Protein AF-Q9YDK7-F1 (afdb_monomer_lite)

Secondary structure (DSSP, 8-state):
-HHHHHHHHHHHHHHHHHHHHHHHHHTTTHHHHHSHHHHHHHHHHHHHHHHHHSS-TT--S-PPTT-SHHHHHHHHHHHHHHHHHHHHHHT-S--TTHHHHHHHHHHHHHHHHHHH--

Radius of gyration: 15.52 Å; chains: 1; bounding box: 38×30×43 Å

Foldseek 3Di:
DVLVVVLVVLLVQLVVLLVQLVVLLVVPPVCLLVLVNLVSLQSNLVSQVCLVVSPDPPPPPPDDVQDTLSSLSNVLSVVSPVLNVVCVVVVHRDDPCVVVSSVSSVVSSVVSCVSSVD

Organism: Aeropyrum pernix (strain ATCC 700893 / DSM 11879 / JCM 9820 / NBRC 100138 / K1) (NCBI:txid272557)

Structure (mmCIF, N/CA/C/O backbone):
data_AF-Q9YDK7-F1
#
_entry.id   AF-Q9YDK7-F1
#
loop_
_atom_site.group_PDB
_atom_site.id
_atom_site.type_symbol
_atom_site.label_atom_id
_atom_site.label_alt_id
_atom_site.label_comp_id
_atom_site.label_asym_id
_atom_site.label_entity_id
_atom_site.label_seq_id
_atom_site.pdbx_PDB_ins_code
_atom_site.Cartn_x
_atom_site.Cartn_y
_atom_site.Cartn_z
_atom_site.occupancy
_atom_site.B_iso_or_equiv
_atom_site.auth_seq_id
_atom_site.auth_comp_id
_atom_site.auth_asym_id
_atom_site.auth_atom_id
_atom_site.pdbx_PDB_model_num
ATOM 1 N N . MET A 1 1 ? 25.204 -3.746 -22.977 1.00 47.34 1 MET A N 1
ATOM 2 C CA . MET A 1 1 ? 24.583 -4.979 -22.433 1.00 47.34 1 MET A CA 1
ATOM 3 C C . MET A 1 1 ? 24.224 -4.906 -20.939 1.00 47.34 1 MET A C 1
ATOM 5 O O . MET A 1 1 ? 23.302 -5.599 -20.543 1.00 47.34 1 MET A O 1
ATOM 9 N N . ALA A 1 2 ? 24.839 -4.045 -20.110 1.00 54.66 2 ALA A N 1
ATOM 10 C CA . ALA A 1 2 ? 24.534 -3.957 -18.666 1.00 54.66 2 ALA A CA 1
ATOM 11 C C . ALA A 1 2 ? 23.145 -3.371 -18.293 1.00 54.66 2 ALA A C 1
ATOM 13 O O . ALA A 1 2 ? 22.672 -3.569 -17.178 1.00 54.66 2 ALA A O 1
ATOM 14 N N . GLY A 1 3 ? 22.472 -2.659 -19.207 1.00 60.12 3 GLY A N 1
ATOM 15 C CA . GLY A 1 3 ? 21.189 -1.991 -18.925 1.00 60.12 3 GLY A CA 1
ATOM 16 C C . GLY A 1 3 ? 19.956 -2.905 -18.927 1.00 60.12 3 GLY A C 1
ATOM 17 O O . GLY A 1 3 ? 19.014 -2.658 -18.181 1.00 60.12 3 GLY A O 1
ATOM 18 N N . LEU A 1 4 ? 19.968 -3.983 -19.720 1.00 61.41 4 LEU A N 1
ATOM 19 C CA . LEU A 1 4 ? 18.828 -4.903 -19.850 1.00 61.41 4 LEU A CA 1
ATOM 20 C C . LEU A 1 4 ? 18.657 -5.793 -18.610 1.00 61.41 4 LEU A C 1
ATOM 22 O O . LEU A 1 4 ? 17.543 -5.937 -18.113 1.00 61.41 4 LEU A O 1
ATOM 26 N N . GLY A 1 5 ? 19.758 -6.313 -18.055 1.00 69.94 5 GLY A N 1
ATOM 27 C CA . GLY A 1 5 ? 19.721 -7.131 -16.836 1.00 69.94 5 GLY A CA 1
ATOM 28 C C . GLY A 1 5 ? 19.236 -6.352 -15.610 1.00 69.94 5 GLY A C 1
ATOM 29 O O . GLY A 1 5 ? 18.410 -6.848 -14.851 1.00 69.94 5 GLY A O 1
ATOM 30 N N . ARG A 1 6 ? 19.674 -5.094 -15.454 1.00 72.75 6 ARG A N 1
ATOM 31 C CA . ARG A 1 6 ? 19.255 -4.233 -14.334 1.00 72.75 6 ARG A CA 1
ATOM 32 C C . ARG A 1 6 ? 17.766 -3.884 -14.392 1.00 72.75 6 ARG A C 1
ATOM 34 O O . ARG A 1 6 ? 17.113 -3.838 -13.355 1.00 72.75 6 ARG A O 1
ATOM 41 N N . ARG A 1 7 ? 17.230 -3.672 -15.597 1.00 76.12 7 ARG A N 1
ATOM 42 C CA . ARG A 1 7 ? 15.803 -3.403 -15.801 1.00 76.12 7 ARG A CA 1
ATOM 43 C C . ARG A 1 7 ? 14.958 -4.632 -15.472 1.00 76.12 7 ARG A C 1
ATOM 45 O O . ARG A 1 7 ? 13.992 -4.510 -14.738 1.00 76.12 7 ARG A O 1
ATOM 52 N N . TRP A 1 8 ? 15.357 -5.815 -15.934 1.00 80.12 8 TRP A N 1
ATOM 53 C CA . TRP A 1 8 ? 14.629 -7.052 -15.643 1.00 80.12 8 TRP A CA 1
ATOM 54 C C . TRP A 1 8 ? 14.541 -7.353 -14.139 1.00 80.12 8 TRP A C 1
ATOM 56 O O . TRP A 1 8 ? 13.466 -7.672 -13.640 1.00 80.12 8 TRP A O 1
ATOM 66 N N . VAL A 1 9 ? 15.645 -7.174 -13.402 1.00 84.62 9 VAL A N 1
ATOM 67 C CA . VAL A 1 9 ? 15.659 -7.332 -11.937 1.00 84.62 9 VAL A CA 1
ATOM 68 C C . VAL A 1 9 ? 14.700 -6.348 -11.265 1.00 84.62 9 VAL A C 1
ATOM 70 O O . VAL A 1 9 ? 13.931 -6.750 -10.401 1.00 84.62 9 VAL A O 1
ATOM 73 N N . LEU A 1 10 ? 14.688 -5.085 -11.697 1.00 86.25 10 LEU A N 1
ATOM 74 C CA . LEU A 1 10 ? 13.819 -4.060 -11.118 1.00 86.25 10 LEU A CA 1
ATOM 75 C C . LEU A 1 10 ? 12.325 -4.335 -11.358 1.00 86.25 10 LEU A C 1
ATOM 77 O O . LEU A 1 10 ? 11.516 -4.125 -10.464 1.00 86.25 10 LEU A O 1
ATOM 81 N N . TYR A 1 11 ? 11.956 -4.833 -12.539 1.00 88.56 11 TYR A N 1
ATOM 82 C CA . TYR A 1 11 ? 10.567 -5.199 -12.843 1.00 88.56 11 TYR A CA 1
ATOM 83 C C . TYR A 1 11 ? 10.132 -6.462 -12.088 1.00 88.56 11 TYR A C 1
ATOM 85 O O . TYR A 1 11 ? 8.991 -6.548 -11.638 1.00 88.56 11 TYR A O 1
ATOM 93 N N . LYS A 1 12 ? 11.045 -7.426 -11.902 1.00 91.56 12 LYS A N 1
ATOM 94 C CA . LYS A 1 12 ? 10.799 -8.590 -11.042 1.00 91.56 12 LYS A CA 1
ATOM 95 C C . LYS A 1 12 ? 10.538 -8.157 -9.598 1.00 91.56 12 LYS A C 1
ATOM 97 O O . LYS A 1 12 ? 9.604 -8.657 -8.980 1.00 91.56 12 LYS A O 1
ATOM 102 N N . GLU A 1 13 ? 11.327 -7.209 -9.102 1.00 93.12 13 GLU A N 1
ATOM 103 C CA . GLU A 1 13 ? 11.156 -6.636 -7.768 1.00 93.12 13 GLU A CA 1
ATOM 104 C C . GLU A 1 13 ? 9.819 -5.901 -7.632 1.00 93.12 13 GLU A C 1
ATOM 106 O O . GLU A 1 13 ? 9.089 -6.112 -6.670 1.00 93.12 13 GLU A O 1
ATOM 111 N N . ALA A 1 14 ? 9.447 -5.110 -8.641 1.00 93.19 14 ALA A N 1
ATOM 112 C CA . ALA A 1 14 ? 8.158 -4.427 -8.689 1.00 93.19 14 ALA A CA 1
ATOM 113 C C . ALA A 1 14 ? 6.991 -5.407 -8.586 1.00 93.19 14 ALA A C 1
ATOM 115 O O . ALA A 1 14 ? 6.053 -5.178 -7.829 1.00 93.19 14 ALA A O 1
ATOM 116 N N . L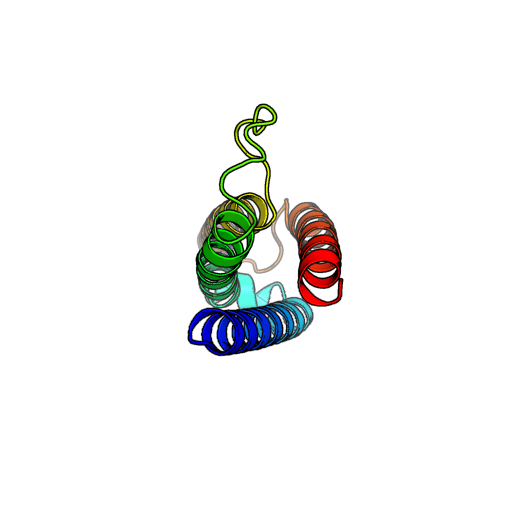YS A 1 15 ? 7.067 -6.518 -9.326 1.00 95.31 15 LYS A N 1
ATOM 117 C CA . LYS A 1 15 ? 6.039 -7.554 -9.296 1.00 95.31 15 LYS A CA 1
ATOM 118 C C . LYS A 1 15 ? 5.926 -8.201 -7.916 1.00 95.31 15 LYS A C 1
ATOM 120 O O . LYS A 1 15 ? 4.811 -8.308 -7.421 1.00 95.31 15 LYS A O 1
ATOM 125 N N . ARG A 1 16 ? 7.054 -8.555 -7.283 1.00 96.88 16 ARG A N 1
ATOM 126 C CA . ARG A 1 16 ? 7.062 -9.083 -5.908 1.00 96.88 16 ARG A CA 1
ATOM 127 C C . ARG A 1 16 ? 6.342 -8.128 -4.956 1.00 96.88 16 ARG A C 1
ATOM 129 O O . ARG A 1 16 ? 5.424 -8.541 -4.264 1.00 96.88 16 ARG A O 1
ATOM 136 N N . VAL A 1 17 ? 6.709 -6.847 -4.970 1.00 97.06 17 VAL A N 1
ATOM 137 C CA . VAL A 1 17 ? 6.102 -5.858 -4.067 1.00 97.06 17 VAL A CA 1
ATOM 138 C C . VAL A 1 17 ? 4.600 -5.691 -4.328 1.00 97.06 17 VAL A C 1
ATOM 140 O O . VAL A 1 17 ? 3.822 -5.549 -3.388 1.00 97.06 17 VAL A O 1
ATOM 143 N N . LEU A 1 18 ? 4.156 -5.739 -5.588 1.00 97.38 18 LEU A N 1
ATOM 144 C CA . LEU A 1 18 ? 2.725 -5.693 -5.911 1.00 97.38 18 LEU A CA 1
ATOM 145 C C . LEU A 1 18 ? 1.959 -6.938 -5.449 1.00 97.38 18 LEU A C 1
ATOM 147 O O . LEU A 1 18 ? 0.800 -6.812 -5.047 1.00 97.38 18 LEU A O 1
ATOM 151 N N . GLU A 1 19 ? 2.582 -8.114 -5.502 1.00 97.00 19 GLU A N 1
ATOM 152 C CA . GLU A 1 19 ? 2.025 -9.355 -4.955 1.00 97.00 19 GLU A CA 1
ATOM 153 C C . GLU A 1 19 ? 1.911 -9.266 -3.425 1.00 97.00 19 GLU A C 1
ATOM 155 O O . GLU A 1 19 ? 0.835 -9.532 -2.887 1.00 97.00 19 GLU A O 1
ATOM 160 N N . ASP A 1 20 ? 2.952 -8.777 -2.743 1.00 97.88 20 ASP A N 1
ATOM 161 C CA . ASP A 1 20 ? 2.963 -8.588 -1.286 1.00 97.88 20 ASP A CA 1
ATOM 162 C C . ASP A 1 20 ? 1.883 -7.589 -0.834 1.00 97.88 20 ASP A C 1
ATOM 164 O O . ASP A 1 20 ? 1.079 -7.887 0.052 1.00 97.88 20 ASP A O 1
ATOM 168 N N . ILE A 1 21 ? 1.782 -6.423 -1.488 1.00 98.06 21 ILE A N 1
ATOM 169 C CA . ILE A 1 21 ? 0.714 -5.441 -1.228 1.00 98.06 21 ILE A CA 1
ATOM 170 C C . ILE A 1 21 ? -0.669 -6.066 -1.478 1.00 98.06 21 ILE A C 1
ATOM 172 O O . ILE A 1 21 ? -1.613 -5.823 -0.718 1.00 98.06 21 ILE A O 1
ATOM 176 N N . GLY A 1 22 ? -0.799 -6.865 -2.540 1.00 96.81 22 GLY A N 1
ATOM 177 C CA . GLY A 1 22 ? -2.027 -7.573 -2.888 1.00 96.81 22 GLY A CA 1
ATOM 178 C C . GLY A 1 22 ? -2.476 -8.541 -1.794 1.00 96.81 22 GLY A C 1
ATOM 179 O O . GLY A 1 22 ? -3.645 -8.507 -1.403 1.00 96.81 22 GLY A O 1
ATOM 180 N N . GLU A 1 23 ? -1.551 -9.337 -1.261 1.00 97.75 23 GLU A N 1
ATOM 181 C CA . GLU A 1 23 ? -1.811 -10.273 -0.164 1.00 97.75 23 GLU A CA 1
ATOM 182 C C . GLU A 1 23 ? -2.173 -9.524 1.124 1.00 97.75 23 GLU A C 1
ATOM 184 O O . GLU A 1 23 ? -3.205 -9.793 1.741 1.00 97.75 23 GLU A O 1
ATOM 189 N N . LEU A 1 24 ? -1.400 -8.499 1.497 1.00 98.12 24 LEU A N 1
ATOM 190 C CA . LEU A 1 24 ? -1.675 -7.702 2.696 1.00 98.12 24 LEU A CA 1
ATOM 191 C C . LEU A 1 24 ? -3.042 -7.010 2.637 1.00 98.12 24 LEU A C 1
ATOM 193 O O . LEU A 1 24 ? -3.692 -6.821 3.672 1.00 98.12 24 LEU A O 1
ATOM 197 N N . ARG A 1 25 ? -3.501 -6.638 1.437 1.00 96.00 25 ARG A N 1
ATOM 198 C CA . ARG A 1 25 ? -4.823 -6.041 1.225 1.00 96.00 25 ARG A CA 1
ATOM 199 C C . ARG A 1 25 ? -5.948 -7.016 1.571 1.00 96.00 25 ARG A C 1
ATOM 201 O O . ARG A 1 25 ? -6.940 -6.579 2.150 1.00 96.00 25 ARG A O 1
ATOM 208 N N . LEU A 1 26 ? -5.799 -8.307 1.264 1.00 96.62 26 LEU A N 1
ATOM 209 C CA . LEU A 1 26 ? -6.805 -9.334 1.576 1.00 96.62 26 LEU A CA 1
ATOM 210 C C . LEU A 1 26 ? -7.008 -9.513 3.087 1.00 96.62 26 LEU A C 1
ATOM 212 O O . LEU A 1 26 ? -8.109 -9.843 3.522 1.00 96.62 26 LEU A O 1
ATOM 216 N N . HIS A 1 27 ? -5.973 -9.236 3.885 1.00 96.69 27 HIS A N 1
ATOM 217 C CA . HIS A 1 27 ? -5.996 -9.352 5.350 1.00 96.69 27 HIS A CA 1
ATOM 218 C C . HIS A 1 27 ? -6.221 -8.015 6.073 1.00 96.69 27 HIS A C 1
ATOM 220 O O . HIS A 1 27 ? -6.057 -7.914 7.293 1.00 96.69 27 HIS A O 1
ATOM 226 N N . SER A 1 28 ? -6.591 -6.959 5.351 1.00 94.19 28 SER A N 1
ATOM 227 C CA . SER A 1 28 ? -6.909 -5.662 5.951 1.00 94.19 28 SER A CA 1
ATOM 228 C C . SER A 1 28 ? -8.250 -5.702 6.713 1.00 94.19 28 SER A C 1
ATOM 230 O O . SER A 1 28 ? -9.144 -6.444 6.308 1.00 94.19 28 SER A O 1
ATOM 232 N N . PRO A 1 29 ? -8.439 -4.950 7.822 1.00 96.25 29 PRO A N 1
ATOM 233 C CA . PRO A 1 29 ? -7.584 -3.886 8.370 1.00 96.25 29 PRO A CA 1
ATOM 234 C C . PRO A 1 29 ? -6.426 -4.369 9.260 1.00 96.25 29 PRO A C 1
ATOM 236 O O . PRO A 1 29 ? -5.658 -3.546 9.758 1.00 96.25 29 PRO A O 1
ATOM 239 N N . LYS A 1 30 ? -6.271 -5.682 9.487 1.00 97.25 30 LYS A N 1
ATOM 240 C CA . LYS A 1 30 ? -5.274 -6.220 10.431 1.00 97.25 30 LYS A CA 1
ATOM 241 C C . LYS A 1 30 ? -3.839 -5.864 10.033 1.00 97.25 30 LYS A C 1
ATOM 243 O O . LYS A 1 30 ? -3.052 -5.507 10.899 1.00 97.25 30 LYS A O 1
ATOM 248 N N . THR A 1 31 ? -3.534 -5.899 8.742 1.00 97.81 31 THR A N 1
ATOM 249 C CA . THR A 1 31 ? -2.215 -5.549 8.180 1.00 97.81 31 THR A CA 1
ATOM 250 C C . THR A 1 31 ? -1.880 -4.061 8.275 1.00 97.81 31 THR A C 1
ATOM 252 O O . THR A 1 31 ? -0.713 -3.684 8.313 1.00 97.81 31 THR A O 1
ATOM 255 N N . ILE A 1 32 ? -2.895 -3.195 8.357 1.00 97.75 32 ILE A N 1
ATOM 256 C CA . ILE A 1 32 ? -2.705 -1.777 8.694 1.00 97.75 32 ILE A CA 1
ATOM 257 C C . ILE A 1 32 ? -2.389 -1.657 10.184 1.00 97.75 32 ILE A C 1
ATOM 259 O O . ILE A 1 32 ? -1.489 -0.920 10.567 1.00 97.75 32 ILE A O 1
ATOM 263 N N . TYR A 1 33 ? -3.095 -2.406 11.034 1.00 97.38 33 TYR A N 1
ATOM 264 C CA . TYR A 1 33 ? -2.878 -2.382 12.479 1.00 97.38 33 TYR A CA 1
ATOM 265 C C . TYR A 1 33 ? -1.468 -2.848 12.886 1.00 97.38 33 TYR A C 1
ATOM 267 O O . TYR A 1 33 ? -0.863 -2.247 13.774 1.00 97.38 33 TYR A O 1
ATOM 275 N N . THR A 1 34 ? -0.938 -3.892 12.241 1.00 97.69 34 THR A N 1
ATOM 276 C CA . THR A 1 34 ? 0.411 -4.425 12.511 1.00 97.69 34 THR A CA 1
ATOM 277 C C . THR A 1 34 ? 1.534 -3.557 11.948 1.00 97.69 34 THR A C 1
ATOM 279 O O . THR A 1 34 ? 2.630 -3.592 12.494 1.00 97.69 34 THR A O 1
ATOM 282 N N . GLY A 1 35 ? 1.257 -2.730 10.935 1.00 97.69 35 GLY A N 1
ATOM 283 C CA . GLY A 1 35 ? 2.257 -1.905 10.247 1.00 97.69 35 GLY A CA 1
ATOM 284 C C . GLY A 1 35 ? 2.770 -2.521 8.944 1.00 97.69 35 GLY A C 1
ATOM 285 O O . GLY A 1 35 ? 3.309 -1.799 8.115 1.00 97.69 35 GLY A O 1
ATOM 286 N N . ASP A 1 36 ? 2.501 -3.801 8.690 1.00 98.31 36 ASP A N 1
ATOM 287 C CA . ASP A 1 36 ? 2.987 -4.511 7.497 1.00 98.31 36 ASP A CA 1
ATOM 288 C C . ASP A 1 36 ? 2.577 -3.807 6.187 1.00 98.31 36 ASP A C 1
ATOM 290 O O . ASP A 1 36 ? 3.359 -3.692 5.247 1.00 98.31 36 ASP A O 1
ATOM 294 N N . MET A 1 37 ? 1.349 -3.272 6.129 1.00 98.38 37 MET A N 1
ATOM 295 C CA . MET A 1 37 ? 0.866 -2.509 4.969 1.00 98.38 37 MET A CA 1
ATOM 296 C C . MET A 1 37 ? 1.625 -1.183 4.779 1.00 98.38 37 MET A C 1
ATOM 298 O O . MET A 1 37 ? 1.836 -0.755 3.648 1.00 98.38 37 MET A O 1
ATOM 302 N N . GLU A 1 38 ? 2.012 -0.508 5.867 1.00 98.12 38 GLU A N 1
ATOM 303 C CA . GLU A 1 38 ? 2.802 0.736 5.824 1.00 98.12 38 GLU A CA 1
ATOM 304 C C . GLU A 1 38 ? 4.188 0.480 5.213 1.00 98.12 38 GLU A C 1
ATOM 306 O O . GLU A 1 38 ? 4.585 1.202 4.293 1.00 98.12 38 GLU A O 1
ATOM 311 N N . GLU A 1 39 ? 4.860 -0.578 5.671 1.00 98.38 39 GLU A N 1
ATOM 312 C CA . GLU A 1 39 ? 6.199 -0.975 5.222 1.00 98.38 39 GLU A CA 1
ATOM 313 C C . GLU A 1 39 ? 6.204 -1.412 3.751 1.00 98.38 39 GLU A C 1
ATOM 315 O O . GLU A 1 39 ? 7.011 -0.921 2.960 1.00 98.38 39 GLU A O 1
ATOM 320 N N . ALA A 1 40 ? 5.252 -2.259 3.345 1.00 98.31 40 ALA A N 1
ATOM 321 C CA . ALA A 1 40 ? 5.153 -2.723 1.959 1.00 98.31 40 ALA A CA 1
ATOM 322 C C . ALA A 1 40 ? 4.896 -1.572 0.968 1.00 98.31 40 ALA A C 1
ATOM 324 O O . ALA A 1 40 ? 5.427 -1.556 -0.144 1.00 98.31 40 ALA A O 1
ATOM 325 N N . LEU A 1 41 ? 4.100 -0.575 1.364 1.00 98.50 41 LEU A N 1
ATOM 326 C CA . LEU A 1 41 ? 3.847 0.611 0.543 1.00 98.50 41 LEU A CA 1
ATOM 327 C C . LEU A 1 41 ? 5.064 1.545 0.471 1.00 98.50 41 LEU A C 1
ATOM 329 O O . LEU A 1 41 ? 5.299 2.161 -0.570 1.00 98.50 41 LEU A O 1
ATOM 333 N N . GLU A 1 42 ? 5.850 1.654 1.542 1.00 98.19 42 GLU A N 1
ATOM 334 C CA . GLU A 1 42 ? 7.103 2.415 1.524 1.00 98.19 42 GLU A CA 1
ATOM 335 C C . GLU A 1 42 ? 8.141 1.748 0.610 1.00 98.19 42 GLU A C 1
ATOM 337 O O . GLU A 1 42 ? 8.739 2.414 -0.240 1.00 98.19 42 GLU A O 1
ATOM 342 N N . GLU A 1 43 ? 8.263 0.422 0.682 1.00 97.88 43 GLU A N 1
ATOM 343 C CA . GLU A 1 43 ? 9.083 -0.357 -0.244 1.00 97.88 43 GLU A CA 1
ATOM 344 C C . GLU A 1 43 ? 8.623 -0.177 -1.701 1.00 97.88 43 GLU A C 1
ATOM 346 O O . GLU A 1 43 ? 9.432 0.116 -2.589 1.00 97.88 43 GLU A O 1
ATOM 351 N N . GLY A 1 44 ? 7.312 -0.258 -1.949 1.00 96.56 44 GLY A N 1
ATOM 352 C CA . GLY A 1 44 ? 6.727 -0.004 -3.264 1.00 96.56 44 GLY A CA 1
ATOM 353 C C . GLY A 1 44 ? 7.052 1.389 -3.791 1.00 96.56 44 GLY A C 1
ATOM 354 O O . GLY A 1 44 ? 7.415 1.536 -4.959 1.00 96.56 44 GLY A O 1
ATOM 355 N N . SER A 1 45 ? 6.986 2.415 -2.941 1.00 96.31 45 SER A N 1
ATOM 356 C CA . SER A 1 45 ? 7.391 3.774 -3.311 1.00 96.31 45 SER A CA 1
ATOM 357 C C . SER A 1 45 ? 8.835 3.814 -3.818 1.00 96.31 45 SER A C 1
ATOM 359 O O . SER A 1 45 ? 9.106 4.379 -4.882 1.00 96.31 45 SER A O 1
ATOM 361 N N . GLU A 1 46 ? 9.768 3.181 -3.110 1.00 93.94 46 GLU A N 1
ATOM 362 C CA . GLU A 1 46 ? 11.181 3.185 -3.491 1.00 93.94 46 GLU A CA 1
ATOM 363 C C . G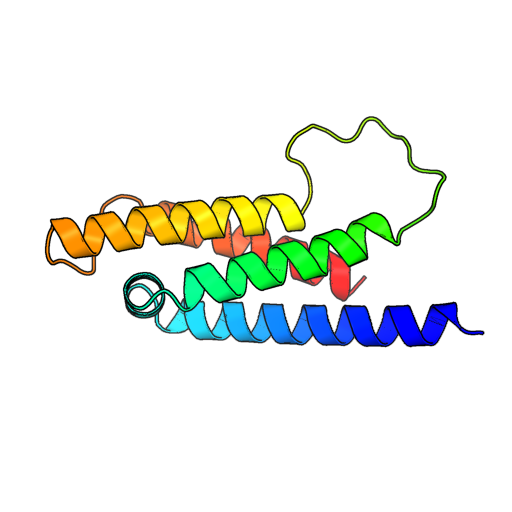LU A 1 46 ? 11.441 2.437 -4.805 1.00 93.94 46 GLU A C 1
ATOM 365 O O . GLU A 1 46 ? 12.152 2.949 -5.678 1.00 93.94 46 GLU A O 1
ATOM 370 N N . VAL A 1 47 ? 10.816 1.272 -4.995 1.00 93.06 47 VAL A N 1
ATOM 371 C CA . VAL A 1 47 ? 10.951 0.482 -6.228 1.00 93.06 47 VAL A CA 1
ATOM 372 C C . VAL A 1 47 ? 10.384 1.237 -7.431 1.00 93.06 47 VAL A C 1
ATOM 374 O O . VAL A 1 47 ? 11.067 1.388 -8.451 1.00 93.06 47 VAL A O 1
ATOM 377 N N . PHE A 1 48 ? 9.172 1.786 -7.320 1.00 91.75 48 PHE A N 1
ATOM 378 C CA . PHE A 1 48 ? 8.546 2.515 -8.425 1.00 91.75 48 PHE A CA 1
ATOM 379 C C . PHE A 1 48 ? 9.239 3.845 -8.718 1.00 91.75 48 PHE A C 1
ATOM 381 O O . PHE A 1 48 ? 9.317 4.240 -9.881 1.00 91.75 48 PHE A O 1
ATOM 388 N N . ARG A 1 49 ? 9.854 4.490 -7.717 1.00 90.31 49 ARG A N 1
ATOM 389 C CA . ARG A 1 49 ? 10.708 5.665 -7.941 1.00 90.31 49 ARG A CA 1
ATOM 390 C C . ARG A 1 49 ? 11.862 5.329 -8.885 1.00 90.31 49 ARG A C 1
ATOM 392 O O . ARG A 1 49 ? 12.157 6.103 -9.796 1.00 90.31 49 ARG A O 1
ATOM 399 N N . LEU A 1 50 ? 12.497 4.168 -8.707 1.00 87.56 50 LEU A N 1
ATOM 400 C CA . LEU A 1 50 ? 13.582 3.718 -9.581 1.00 87.56 50 LEU A CA 1
ATOM 401 C C . LEU A 1 50 ? 13.084 3.417 -11.001 1.00 87.56 50 LEU A C 1
ATOM 403 O O . LEU A 1 50 ? 13.728 3.840 -11.961 1.00 87.56 50 LEU A O 1
ATOM 407 N N . ILE A 1 51 ? 11.926 2.766 -11.146 1.00 85.69 51 ILE A N 1
ATOM 408 C CA . ILE A 1 51 ? 11.325 2.444 -12.456 1.00 85.69 51 ILE A CA 1
ATOM 409 C C . ILE A 1 51 ? 11.000 3.721 -13.226 1.00 85.69 51 ILE A C 1
ATOM 411 O O . ILE A 1 51 ? 11.387 3.875 -14.385 1.00 85.69 51 ILE A O 1
ATOM 415 N N . GLU A 1 52 ? 10.355 4.671 -12.558 1.00 83.38 52 GLU A N 1
ATOM 416 C CA . GLU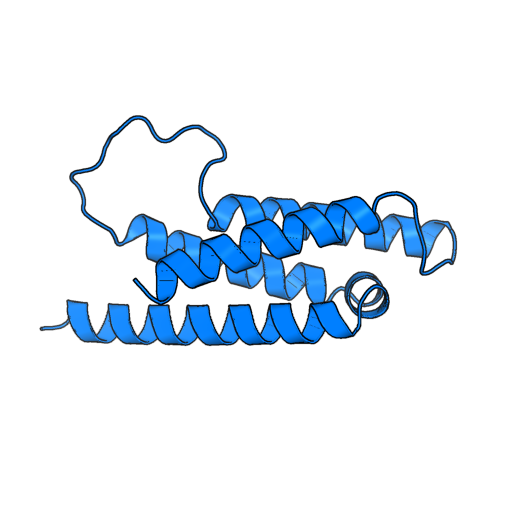 A 1 52 ? 9.957 5.941 -13.151 1.00 83.38 52 GLU A CA 1
ATOM 417 C C . GLU A 1 52 ? 11.145 6.872 -13.414 1.00 83.38 52 GLU A C 1
ATOM 419 O O . GLU A 1 52 ? 11.066 7.725 -14.297 1.00 83.38 52 GLU A O 1
ATOM 424 N N . SER A 1 53 ? 12.243 6.748 -12.662 1.00 77.31 53 SER A N 1
ATOM 425 C CA . SER A 1 53 ? 13.480 7.512 -12.900 1.00 77.31 53 SER A CA 1
ATOM 426 C C . SER A 1 53 ? 14.364 6.914 -14.007 1.00 77.31 53 SER A C 1
ATOM 428 O O . SER A 1 53 ? 15.151 7.634 -14.618 1.00 77.31 53 SER A O 1
ATOM 430 N N . GLY A 1 54 ? 14.222 5.614 -14.298 1.00 65.19 54 GLY A N 1
ATOM 431 C CA . GLY A 1 54 ? 15.001 4.890 -15.310 1.00 65.19 54 GLY A CA 1
ATOM 432 C C . GLY A 1 54 ? 14.487 5.017 -16.752 1.00 65.19 54 GLY A C 1
ATOM 433 O O . GLY A 1 54 ? 15.135 4.523 -17.676 1.00 65.19 54 GLY A O 1
ATOM 434 N N . GLY A 1 55 ? 13.338 5.666 -16.968 1.00 55.44 55 GLY A N 1
ATOM 435 C CA . GLY A 1 55 ? 12.748 5.901 -18.287 1.00 55.44 55 GLY A CA 1
ATOM 436 C C . GLY A 1 55 ? 13.179 7.233 -18.908 1.00 55.44 55 GLY A C 1
ATOM 437 O O . GLY A 1 55 ? 12.551 8.249 -18.655 1.00 55.44 55 GLY A O 1
ATOM 438 N N . ASN A 1 56 ? 14.205 7.194 -19.766 1.00 44.84 56 ASN A N 1
ATOM 439 C CA . ASN A 1 56 ? 14.669 8.243 -20.695 1.00 44.84 56 ASN A CA 1
ATOM 440 C C . ASN A 1 56 ? 15.025 9.645 -20.115 1.00 44.84 56 ASN A C 1
ATOM 442 O O . ASN A 1 56 ? 14.135 10.400 -19.725 1.00 44.84 56 ASN A O 1
ATOM 446 N N . PRO A 1 57 ? 16.289 10.111 -20.249 1.00 40.81 57 PRO A N 1
ATOM 447 C CA . PRO A 1 57 ? 16.721 11.488 -19.934 1.00 40.81 57 PRO A CA 1
ATOM 448 C C . PRO A 1 57 ? 16.116 12.615 -20.807 1.00 40.81 57 PRO A C 1
ATOM 450 O O . PRO A 1 57 ? 16.666 13.709 -20.852 1.00 40.81 57 PRO A O 1
ATOM 453 N N . GLY A 1 58 ? 15.026 12.370 -21.540 1.00 41.97 58 GLY A N 1
ATOM 454 C CA . GLY A 1 58 ? 14.473 13.289 -22.547 1.00 41.97 58 GLY A CA 1
ATOM 455 C C . GLY A 1 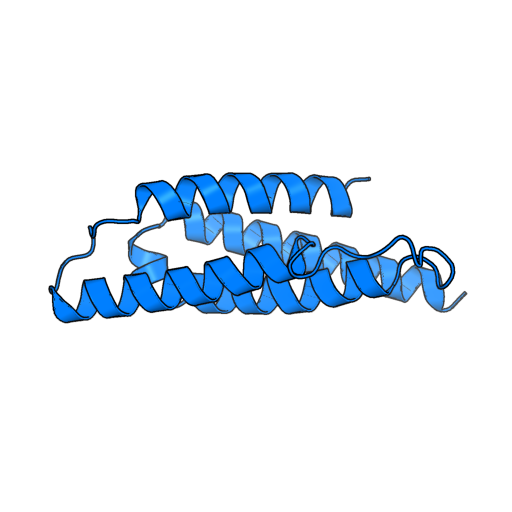58 ? 13.012 13.696 -22.343 1.00 41.97 58 GLY A C 1
ATOM 456 O O . GLY A 1 58 ? 12.496 14.491 -23.121 1.00 41.97 58 GLY A O 1
ATOM 457 N N . TRP A 1 59 ? 12.328 13.184 -21.317 1.00 42.09 59 TRP A N 1
ATOM 458 C CA . TRP A 1 59 ? 10.914 13.488 -21.054 1.00 42.09 59 TRP A CA 1
ATOM 459 C C . TRP A 1 59 ? 10.748 14.469 -19.888 1.00 42.09 59 TRP A C 1
ATOM 461 O O . TRP A 1 59 ? 9.972 14.256 -18.960 1.00 42.09 59 TRP A O 1
ATOM 471 N N . TYR A 1 60 ? 11.449 15.604 -19.967 1.00 43.41 60 TYR A N 1
ATOM 472 C CA . TYR A 1 60 ? 11.163 16.801 -19.165 1.00 43.41 60 TYR A CA 1
ATOM 473 C C . TYR A 1 60 ? 9.840 17.468 -19.604 1.00 43.41 60 TYR A C 1
ATOM 475 O O . TYR A 1 60 ? 9.751 18.684 -19.744 1.00 43.41 60 TYR A O 1
ATOM 483 N N . ALA A 1 61 ? 8.788 16.680 -19.836 1.00 50.06 61 ALA A N 1
ATOM 484 C CA . ALA A 1 61 ? 7.434 17.194 -19.779 1.00 50.06 61 ALA A CA 1
ATOM 485 C C . ALA A 1 61 ? 7.175 17.478 -18.301 1.00 50.06 61 ALA A C 1
ATOM 487 O O . ALA A 1 61 ? 7.246 16.553 -17.499 1.00 50.06 61 ALA A O 1
ATOM 488 N N . VAL A 1 62 ? 6.977 18.754 -17.954 1.00 49.84 62 VAL A N 1
ATOM 489 C CA . VAL A 1 62 ? 6.567 19.272 -16.637 1.00 49.84 62 VAL A CA 1
ATOM 490 C C . VAL A 1 62 ? 5.953 18.165 -15.768 1.00 49.84 62 VAL A C 1
ATOM 492 O O . VAL A 1 62 ? 4.759 17.874 -15.879 1.00 49.84 62 VAL A O 1
ATOM 495 N N . ARG A 1 63 ? 6.767 17.492 -14.936 1.00 54.53 63 ARG A N 1
ATOM 496 C CA . ARG A 1 63 ? 6.233 16.488 -14.010 1.00 54.53 63 ARG A CA 1
ATOM 497 C C . ARG A 1 63 ? 5.339 17.256 -13.060 1.00 54.53 63 ARG A C 1
ATOM 499 O O . ARG A 1 63 ? 5.803 18.184 -12.395 1.00 54.53 63 ARG A O 1
ATOM 506 N N . ARG A 1 64 ? 4.052 16.904 -13.012 1.00 56.56 64 ARG A N 1
ATOM 507 C CA . ARG A 1 64 ? 3.176 17.486 -11.999 1.00 56.56 64 ARG A CA 1
ATOM 508 C C . ARG A 1 64 ? 3.794 17.156 -10.640 1.00 56.56 64 ARG A C 1
ATOM 510 O O . ARG A 1 64 ? 4.134 15.986 -10.421 1.00 56.56 64 ARG A O 1
ATOM 517 N N . PRO A 1 65 ? 3.971 18.140 -9.746 1.00 56.91 65 PRO A N 1
ATOM 518 C CA . PRO A 1 65 ? 4.354 17.825 -8.382 1.00 56.91 65 PRO A CA 1
ATOM 519 C C . PRO A 1 65 ? 3.334 16.817 -7.836 1.00 56.91 65 PRO A C 1
ATOM 521 O O . PRO A 1 65 ? 2.138 16.936 -8.106 1.00 56.91 65 PRO A O 1
ATOM 524 N N . TYR A 1 66 ? 3.825 15.793 -7.137 1.00 64.19 66 TYR A N 1
ATOM 525 C CA . TYR A 1 66 ? 3.016 14.699 -6.586 1.00 64.19 66 TYR A CA 1
ATOM 526 C C . TYR A 1 66 ? 2.347 13.766 -7.613 1.00 64.19 66 TYR A C 1
ATOM 528 O O . TYR A 1 66 ? 1.257 13.254 -7.369 1.00 64.19 66 TYR A O 1
ATOM 536 N N . SER A 1 67 ? 2.983 13.537 -8.762 1.00 73.81 67 SER A N 1
ATOM 537 C CA . SER A 1 67 ? 2.551 12.518 -9.729 1.00 73.81 67 SER A CA 1
ATOM 538 C C . SER A 1 67 ? 3.527 11.343 -9.783 1.00 73.81 67 SER A C 1
ATOM 540 O O . SER A 1 67 ? 4.719 11.529 -9.546 1.00 73.81 67 SER A O 1
ATOM 542 N N . GLY A 1 68 ? 3.002 10.157 -10.096 1.00 87.62 68 GLY A N 1
ATOM 543 C CA . GLY A 1 68 ? 3.750 8.897 -10.125 1.00 87.62 68 GLY A CA 1
ATOM 544 C C . GLY A 1 68 ? 3.157 7.865 -9.168 1.00 87.62 68 GLY A C 1
ATOM 545 O O . GLY A 1 68 ? 2.611 8.217 -8.119 1.00 87.62 68 GLY A O 1
ATOM 546 N N . VAL A 1 69 ? 3.258 6.589 -9.533 1.00 91.81 69 VAL A N 1
ATOM 547 C CA . VAL A 1 69 ? 2.877 5.457 -8.676 1.00 91.81 69 VAL A CA 1
ATOM 548 C C . VAL A 1 69 ? 3.738 5.443 -7.418 1.00 91.81 69 VAL A C 1
ATOM 550 O O . VAL A 1 69 ? 3.234 5.146 -6.337 1.00 91.81 69 VAL A O 1
ATOM 553 N N . ASN A 1 70 ? 5.000 5.868 -7.527 1.00 93.31 70 ASN A N 1
ATOM 554 C CA . ASN A 1 70 ? 5.887 5.999 -6.377 1.00 93.31 70 ASN A CA 1
ATOM 555 C C . ASN A 1 70 ? 5.304 6.941 -5.301 1.00 93.31 70 ASN A C 1
ATOM 557 O O . ASN A 1 70 ? 5.236 6.586 -4.128 1.00 93.31 70 ASN A O 1
ATOM 561 N N . ILE A 1 71 ? 4.815 8.122 -5.703 1.00 93.50 71 ILE A N 1
ATOM 562 C CA . ILE A 1 71 ? 4.217 9.097 -4.787 1.00 93.50 71 ILE A CA 1
ATOM 563 C C . ILE A 1 71 ? 2.900 8.570 -4.224 1.00 93.50 71 ILE A C 1
ATOM 565 O O . ILE A 1 71 ? 2.598 8.801 -3.055 1.00 93.50 71 ILE A O 1
ATOM 569 N N . GLU A 1 72 ? 2.101 7.870 -5.026 1.00 94.44 72 GLU A N 1
ATOM 570 C CA . GLU A 1 72 ? 0.847 7.295 -4.544 1.00 94.44 72 GLU A CA 1
ATOM 571 C C . GLU A 1 72 ? 1.076 6.247 -3.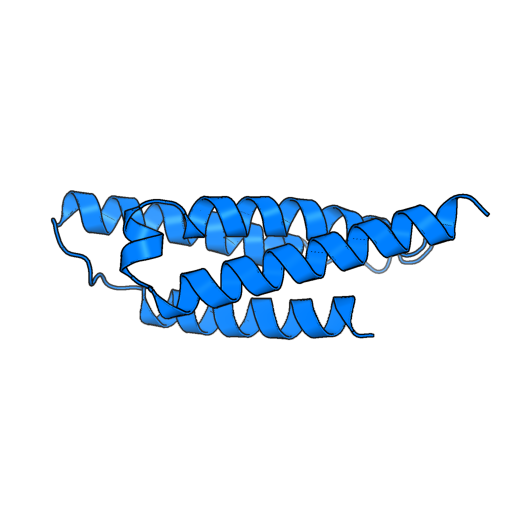459 1.00 94.44 72 GLU A C 1
ATOM 573 O O . GLU A 1 72 ? 0.405 6.302 -2.428 1.00 94.44 72 GLU A O 1
ATOM 578 N N . PHE A 1 73 ? 2.047 5.352 -3.645 1.00 97.50 73 PHE A N 1
ATOM 579 C CA . PHE A 1 73 ? 2.439 4.394 -2.616 1.00 97.50 73 PHE A CA 1
ATOM 580 C C . PHE A 1 73 ? 3.015 5.079 -1.379 1.00 97.50 73 PHE A C 1
ATOM 582 O O . PHE A 1 73 ? 2.603 4.745 -0.270 1.00 97.50 73 PHE A O 1
ATOM 589 N N . TYR A 1 74 ? 3.835 6.121 -1.540 1.00 97.25 74 TYR A N 1
ATOM 590 C CA . TYR A 1 74 ? 4.305 6.918 -0.407 1.00 97.25 74 TYR A CA 1
ATOM 591 C C . TYR A 1 74 ? 3.144 7.531 0.394 1.00 97.25 74 TYR A C 1
ATOM 593 O O . TYR A 1 74 ? 3.067 7.383 1.613 1.00 97.25 74 TYR A O 1
ATOM 601 N N . LEU A 1 75 ? 2.195 8.192 -0.275 1.00 97.00 75 LEU A N 1
ATOM 602 C CA . LEU A 1 75 ? 1.042 8.808 0.388 1.00 97.00 75 LEU A CA 1
ATOM 603 C C . LEU A 1 75 ? 0.131 7.767 1.048 1.00 97.00 75 LEU A C 1
ATOM 605 O O . LEU A 1 75 ? -0.388 8.016 2.137 1.00 97.00 75 LEU A O 1
ATOM 609 N N . LEU A 1 76 ? -0.050 6.604 0.417 1.00 97.88 76 LEU A N 1
ATOM 610 C CA . LEU A 1 76 ? -0.792 5.490 0.998 1.00 97.88 76 LEU A CA 1
ATOM 611 C C . LEU A 1 76 ? -0.072 4.912 2.221 1.00 97.88 76 LEU A C 1
ATOM 613 O O . LEU A 1 76 ? -0.747 4.628 3.204 1.00 97.88 76 LEU A O 1
ATOM 617 N N . SER A 1 77 ? 1.260 4.819 2.220 1.00 98.44 77 SER A N 1
ATOM 618 C CA . SER A 1 77 ? 2.039 4.422 3.403 1.00 98.44 77 SER A CA 1
ATOM 619 C C . SER A 1 77 ? 1.792 5.394 4.565 1.00 98.44 77 SER A C 1
ATOM 621 O O . SER A 1 77 ? 1.360 4.984 5.644 1.00 98.44 77 SER A O 1
ATOM 623 N N . ARG A 1 78 ? 1.894 6.711 4.322 1.00 98.31 78 ARG A N 1
ATOM 624 C CA . ARG A 1 78 ? 1.583 7.739 5.338 1.00 98.31 78 ARG A CA 1
ATOM 625 C C . ARG A 1 78 ? 0.137 7.661 5.836 1.00 98.31 78 ARG A C 1
ATOM 627 O O . ARG A 1 78 ? -0.120 7.884 7.019 1.00 98.31 78 ARG A O 1
ATOM 634 N N . MET A 1 79 ? -0.808 7.347 4.951 1.00 97.94 79 MET A N 1
ATOM 635 C CA . MET A 1 79 ? -2.209 7.158 5.321 1.00 97.94 79 MET A CA 1
ATOM 636 C C . MET A 1 79 ? -2.415 5.883 6.153 1.00 97.94 79 MET A C 1
ATOM 638 O O . MET A 1 79 ? -3.150 5.929 7.137 1.00 97.94 79 MET A O 1
ATOM 642 N N . SER A 1 80 ? -1.747 4.781 5.801 1.00 98.19 80 SER A N 1
ATOM 643 C CA . SER A 1 80 ? -1.739 3.526 6.563 1.00 98.19 80 SER A CA 1
ATOM 644 C C . SER A 1 80 ? -1.237 3.767 7.989 1.00 98.19 80 SER A C 1
ATOM 646 O O . SER A 1 80 ? -1.926 3.423 8.949 1.00 98.19 80 SER A O 1
ATOM 648 N N . ALA A 1 81 ? -0.125 4.494 8.139 1.00 98.38 81 ALA A N 1
ATOM 649 C CA . ALA A 1 81 ? 0.422 4.889 9.436 1.00 98.38 81 ALA A CA 1
ATOM 650 C C . ALA A 1 81 ? -0.584 5.701 10.274 1.00 98.38 81 ALA A C 1
ATOM 652 O O . ALA A 1 81 ? -0.798 5.433 11.458 1.00 98.38 81 ALA A O 1
ATOM 653 N N . ALA A 1 82 ? -1.251 6.683 9.656 1.00 98.25 82 ALA A N 1
ATOM 654 C CA . ALA A 1 82 ? -2.258 7.500 10.331 1.00 98.25 82 ALA A CA 1
ATOM 655 C C . ALA A 1 82 ? -3.479 6.674 10.778 1.00 98.25 82 ALA A C 1
ATOM 657 O O . ALA A 1 82 ? -3.972 6.849 11.895 1.00 98.25 82 ALA A O 1
ATOM 658 N N . LEU A 1 83 ? -3.947 5.749 9.934 1.00 98.25 83 LEU A N 1
ATOM 659 C CA . LEU A 1 83 ? -5.030 4.824 10.273 1.00 98.25 83 LEU A CA 1
ATOM 660 C C . LEU A 1 83 ? -4.627 3.897 11.421 1.00 98.25 83 LEU A C 1
ATOM 662 O O . LEU A 1 83 ? -5.402 3.742 12.362 1.00 98.25 83 LEU A O 1
ATOM 666 N N . ARG A 1 84 ? -3.409 3.347 11.391 1.00 98.06 84 ARG A N 1
ATOM 667 C CA . ARG A 1 84 ? -2.850 2.508 12.458 1.00 98.06 84 ARG A CA 1
ATOM 668 C C . ARG A 1 84 ? -2.853 3.228 13.802 1.00 98.06 84 ARG A C 1
ATOM 670 O O . ARG A 1 84 ? -3.389 2.701 14.776 1.00 98.06 84 ARG A O 1
ATOM 677 N N . LEU A 1 85 ? -2.335 4.456 13.849 1.00 98.00 85 LEU A N 1
ATOM 678 C CA . LEU A 1 85 ? -2.350 5.278 15.064 1.00 98.00 85 LEU A CA 1
ATOM 679 C C . LEU A 1 85 ? -3.776 5.508 15.573 1.00 98.00 85 LEU A C 1
ATOM 681 O O . LEU A 1 85 ? -4.032 5.385 16.770 1.00 98.00 85 LEU A O 1
ATOM 685 N N . ARG A 1 86 ? -4.728 5.768 14.668 1.00 97.25 86 ARG A N 1
ATOM 686 C CA . ARG A 1 86 ? -6.136 5.950 15.037 1.00 97.25 86 ARG A CA 1
ATOM 687 C C . ARG A 1 86 ? -6.773 4.669 15.578 1.00 97.25 86 ARG A C 1
ATOM 689 O O . ARG A 1 86 ? -7.561 4.736 16.519 1.00 97.25 86 ARG A O 1
ATOM 696 N N . MET A 1 87 ? -6.443 3.515 15.001 1.00 97.75 87 MET A N 1
ATOM 697 C CA . MET A 1 87 ? -6.902 2.213 15.491 1.00 97.75 87 MET A CA 1
ATOM 698 C C . MET A 1 87 ? -6.371 1.928 16.898 1.00 97.75 87 MET A C 1
ATOM 700 O O . MET A 1 87 ? -7.124 1.441 17.741 1.00 97.75 87 MET A O 1
ATOM 704 N N . MET A 1 88 ? -5.102 2.263 17.157 1.00 97.19 88 MET A N 1
ATOM 705 C CA . MET A 1 88 ? -4.469 2.128 18.473 1.00 97.19 88 MET A CA 1
ATOM 706 C C . MET A 1 88 ? -5.109 3.061 19.507 1.00 97.19 88 MET A C 1
ATOM 708 O O . MET A 1 88 ? -5.461 2.612 20.593 1.00 97.19 88 MET A O 1
ATOM 712 N N . GLU A 1 89 ? -5.328 4.331 19.156 1.00 97.50 89 GLU A N 1
ATOM 713 C CA . GLU A 1 89 ? -5.963 5.330 20.030 1.00 97.50 89 GLU A CA 1
ATOM 714 C C . GLU A 1 89 ? -7.387 4.920 20.439 1.00 97.50 89 GLU A C 1
ATOM 716 O O . GLU A 1 89 ? -7.775 5.054 21.597 1.00 97.50 89 GLU A O 1
ATOM 721 N N . LEU A 1 90 ? -8.173 4.401 19.490 1.00 96.44 90 LEU A N 1
ATOM 722 C CA . LEU A 1 90 ? -9.565 4.009 19.724 1.00 96.44 90 LEU A CA 1
ATOM 723 C C . LEU A 1 90 ? -9.728 2.560 20.197 1.00 96.44 90 LEU A C 1
ATOM 725 O O . LEU A 1 90 ? -10.855 2.153 20.490 1.00 96.44 90 LEU A O 1
ATOM 729 N N . ASN A 1 91 ? -8.640 1.784 20.230 1.00 95.19 91 ASN A N 1
ATOM 730 C CA . ASN A 1 91 ? -8.633 0.336 20.441 1.00 95.19 91 ASN A CA 1
ATOM 731 C C . ASN A 1 91 ? -9.660 -0.404 19.553 1.00 95.19 91 ASN A C 1
ATOM 733 O O . ASN A 1 91 ? -10.448 -1.231 20.019 1.00 95.19 91 ASN A O 1
ATOM 737 N N . LYS A 1 92 ? -9.710 -0.045 18.263 1.00 95.06 92 LYS A N 1
ATOM 738 C CA . LYS A 1 92 ? -10.658 -0.587 17.275 1.00 95.06 92 LYS A CA 1
ATOM 739 C C . LYS A 1 92 ? -9.979 -0.764 15.928 1.00 95.06 92 LYS A C 1
ATOM 741 O O . LYS A 1 92 ? -9.350 0.159 15.432 1.00 95.06 92 LYS A O 1
ATOM 746 N N . LEU A 1 93 ? -10.195 -1.917 15.298 1.00 93.00 93 LEU A N 1
ATOM 747 C CA . LEU A 1 93 ? -9.679 -2.191 13.953 1.00 93.00 93 LEU A CA 1
ATOM 748 C C . LEU A 1 93 ? -10.396 -1.394 12.860 1.00 93.00 93 LEU A C 1
ATOM 750 O O . LEU A 1 93 ? -9.789 -1.042 11.858 1.00 93.00 93 LEU A O 1
ATOM 754 N N . TYR A 1 94 ? -11.683 -1.104 13.035 1.00 94.69 94 TYR A N 1
ATOM 755 C CA . TYR A 1 94 ? -12.468 -0.383 12.038 1.00 94.69 94 TYR A CA 1
ATOM 756 C C . TYR A 1 94 ? -12.576 1.091 12.421 1.00 94.69 94 TYR A C 1
ATOM 758 O O . TYR A 1 94 ? -13.211 1.440 13.419 1.00 94.69 94 TYR A O 1
ATOM 766 N N . VAL A 1 95 ? -11.945 1.949 11.619 1.00 94.94 95 VAL A N 1
ATOM 767 C CA . VAL A 1 95 ? -11.907 3.405 11.802 1.00 94.94 95 VAL A CA 1
ATOM 768 C C . VAL A 1 95 ? -12.329 4.127 10.523 1.00 94.94 95 VAL A C 1
ATOM 770 O O . VAL A 1 95 ? -12.198 3.605 9.413 1.00 94.94 95 VAL A O 1
ATOM 773 N N . THR A 1 96 ? -12.834 5.352 10.673 1.00 94.56 96 THR A N 1
ATOM 774 C CA . THR A 1 96 ? -13.203 6.208 9.541 1.00 94.56 96 THR A CA 1
ATOM 775 C C . THR A 1 96 ? -12.003 6.431 8.621 1.00 94.56 96 THR A C 1
ATOM 777 O O . THR A 1 96 ? -10.920 6.775 9.085 1.00 94.56 96 THR A O 1
ATOM 780 N N . GLY A 1 97 ? -12.208 6.269 7.311 1.00 93.44 97 GLY A N 1
ATOM 781 C CA . GLY A 1 97 ? -11.169 6.461 6.293 1.00 93.44 97 GLY A CA 1
ATOM 782 C C . GLY A 1 97 ? -10.628 5.170 5.673 1.00 93.44 97 GLY A C 1
ATOM 783 O O . GLY A 1 97 ? -9.999 5.252 4.620 1.00 93.44 97 GLY A O 1
ATOM 784 N N . LEU A 1 98 ? -10.931 3.995 6.243 1.00 95.94 98 LEU A N 1
ATOM 785 C CA . LEU A 1 98 ? -10.548 2.695 5.671 1.00 95.94 98 LEU A CA 1
ATOM 786 C C . LEU A 1 98 ? -11.090 2.481 4.252 1.00 95.94 98 LEU A C 1
ATOM 788 O O . LEU A 1 98 ? -10.329 2.165 3.344 1.00 95.94 98 LEU A O 1
ATOM 792 N N . ASP A 1 99 ? -12.379 2.740 4.023 1.00 96.56 99 ASP A N 1
ATOM 793 C CA . ASP A 1 99 ? -12.981 2.569 2.692 1.00 96.56 99 ASP A CA 1
ATOM 794 C C . ASP A 1 99 ? -12.317 3.458 1.635 1.00 96.56 99 ASP A C 1
ATOM 796 O O . ASP A 1 99 ? -12.146 3.063 0.480 1.00 96.56 99 ASP A O 1
ATOM 800 N N . TYR A 1 100 ? -11.936 4.678 2.024 1.00 96.88 100 TYR A N 1
ATOM 801 C CA . TYR A 1 100 ? -11.219 5.587 1.138 1.00 96.88 100 TYR A CA 1
ATOM 802 C C . TYR A 1 100 ? -9.803 5.076 0.857 1.00 96.88 100 TYR A C 1
ATOM 804 O O . TYR A 1 100 ? -9.387 5.067 -0.301 1.00 96.88 100 TYR A O 1
ATOM 812 N N . PHE A 1 101 ? -9.096 4.599 1.886 1.00 97.88 101 PHE A N 1
ATOM 813 C CA . PHE A 1 101 ? -7.784 3.975 1.735 1.00 97.88 101 PHE A CA 1
ATOM 814 C C . PHE A 1 101 ? -7.833 2.805 0.747 1.00 97.88 101 PHE A C 1
ATOM 816 O O . PHE A 1 101 ? -7.069 2.805 -0.213 1.00 97.88 101 PHE A O 1
ATOM 823 N N . HIS A 1 102 ? -8.779 1.873 0.900 1.00 97.50 102 HIS A N 1
ATOM 824 C CA . HIS A 1 102 ? -8.909 0.716 0.007 1.00 97.50 102 HIS A CA 1
ATOM 825 C C . HIS A 1 102 ? -9.179 1.115 -1.443 1.00 97.50 102 HIS A C 1
ATOM 827 O O . HIS A 1 102 ? -8.482 0.656 -2.344 1.00 97.50 102 HIS A O 1
ATOM 833 N N . LYS A 1 103 ? -10.109 2.048 -1.678 1.00 97.12 103 LYS A N 1
ATOM 834 C CA . LYS A 1 103 ? -10.378 2.558 -3.033 1.00 97.12 103 LYS A CA 1
ATOM 835 C C . LYS A 1 103 ? -9.141 3.188 -3.674 1.00 97.12 103 LYS A C 1
ATOM 837 O O . LYS A 1 103 ? -8.914 3.037 -4.874 1.00 97.12 103 LYS A O 1
ATOM 842 N N . ARG A 1 104 ? -8.349 3.930 -2.894 1.00 96.50 104 ARG A N 1
ATOM 843 C CA . ARG A 1 104 ? -7.120 4.566 -3.386 1.00 96.50 104 ARG A CA 1
ATOM 844 C C . ARG A 1 104 ? -6.011 3.544 -3.620 1.00 96.50 104 ARG A C 1
ATOM 846 O O . ARG A 1 104 ? -5.329 3.658 -4.635 1.00 96.50 104 ARG A O 1
ATOM 853 N N . LEU A 1 105 ? -5.883 2.547 -2.748 1.00 97.44 105 LEU A N 1
ATOM 854 C CA . LEU A 1 105 ? -4.946 1.438 -2.898 1.00 97.44 105 LEU A CA 1
ATOM 855 C C . LEU A 1 105 ? -5.222 0.649 -4.180 1.00 97.44 105 LEU A C 1
ATOM 857 O O . LEU A 1 105 ? -4.313 0.472 -4.982 1.00 97.44 105 LEU A O 1
ATOM 861 N N . ASP A 1 106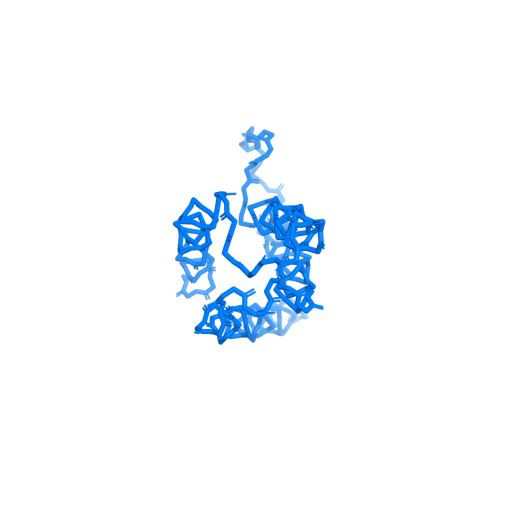 ? -6.478 0.277 -4.432 1.00 96.31 106 ASP A N 1
ATOM 862 C CA . ASP A 1 106 ? -6.874 -0.451 -5.645 1.00 96.31 106 ASP A CA 1
ATOM 863 C C . ASP A 1 106 ? -6.525 0.329 -6.917 1.00 96.31 106 ASP A C 1
ATOM 865 O O . ASP A 1 106 ? -6.014 -0.222 -7.897 1.00 96.31 106 ASP A O 1
ATOM 869 N N . SER A 1 107 ? -6.757 1.643 -6.885 1.00 95.12 107 SER A N 1
ATOM 870 C CA . SER A 1 107 ? -6.427 2.537 -7.992 1.00 95.12 107 SER A CA 1
ATOM 871 C C . SER A 1 107 ? -4.915 2.631 -8.232 1.00 95.12 107 SER A C 1
ATOM 873 O O . SER A 1 107 ? -4.480 2.603 -9.384 1.00 95.12 107 SER A O 1
ATOM 875 N N . ALA A 1 108 ? -4.115 2.719 -7.164 1.00 95.25 108 ALA A N 1
ATOM 876 C CA . ALA A 1 108 ? -2.657 2.778 -7.245 1.00 95.25 108 ALA A CA 1
ATOM 877 C C . ALA A 1 108 ? -2.059 1.453 -7.740 1.00 95.25 108 ALA A C 1
ATOM 879 O O . ALA A 1 108 ? -1.273 1.458 -8.683 1.00 95.25 108 ALA A O 1
ATOM 880 N N . VAL A 1 109 ? -2.499 0.320 -7.183 1.00 95.88 109 VAL A N 1
ATOM 881 C CA . VAL A 1 109 ? -2.058 -1.024 -7.590 1.00 95.88 109 VAL A CA 1
ATOM 882 C C . VAL A 1 109 ? -2.383 -1.287 -9.062 1.00 95.88 109 VAL A C 1
ATOM 884 O O . VAL A 1 109 ? -1.525 -1.756 -9.802 1.00 95.88 109 VAL A O 1
ATOM 887 N N . SER A 1 110 ? -3.578 -0.910 -9.527 1.00 94.25 110 SER A N 1
ATOM 888 C CA . SER A 1 110 ? -3.954 -1.071 -10.940 1.00 94.25 110 SER A CA 1
ATOM 889 C C . SER A 1 110 ? -3.030 -0.285 -11.879 1.00 94.25 110 SER A C 1
ATOM 891 O O . SER A 1 110 ? -2.559 -0.821 -12.879 1.00 94.25 110 SER A O 1
ATOM 893 N N . ARG A 1 111 ? -2.718 0.976 -11.541 1.00 91.31 111 ARG A N 1
ATOM 894 C CA . ARG A 1 111 ? -1.754 1.788 -12.305 1.00 91.31 111 ARG A CA 1
ATOM 895 C C . ARG A 1 111 ? -0.346 1.202 -12.267 1.00 91.31 111 ARG A C 1
ATOM 897 O O . ARG A 1 111 ? 0.365 1.271 -13.265 1.00 91.31 111 ARG A O 1
ATOM 904 N N . ALA A 1 112 ? 0.047 0.640 -11.130 1.00 92.38 112 ALA A N 1
ATOM 905 C CA . ALA A 1 112 ? 1.347 0.024 -10.945 1.00 92.38 112 ALA A CA 1
ATOM 906 C C . ALA A 1 112 ? 1.523 -1.213 -11.841 1.00 92.38 112 ALA A C 1
ATOM 908 O O . ALA A 1 112 ? 2.535 -1.314 -12.531 1.00 92.38 112 ALA A O 1
ATOM 909 N N . TYR A 1 113 ? 0.515 -2.090 -11.922 1.00 91.94 113 TYR A N 1
ATOM 910 C CA . TYR A 1 113 ? 0.523 -3.220 -12.859 1.00 91.94 113 TYR A CA 1
ATOM 911 C C . TYR A 1 113 ? 0.641 -2.754 -14.316 1.00 91.94 113 TYR A C 1
ATOM 913 O O . TYR A 1 113 ? 1.483 -3.270 -15.047 1.00 91.94 113 TYR A O 1
ATOM 921 N N . SER A 1 114 ? -0.089 -1.705 -14.720 1.00 88.06 114 SER A N 1
ATOM 922 C CA . SER A 1 114 ? 0.047 -1.130 -16.069 1.00 88.06 114 SER A CA 1
ATOM 923 C C . SER A 1 114 ? 1.453 -0.617 -16.400 1.00 88.06 114 SER A C 1
ATOM 925 O O . SER A 1 114 ? 1.799 -0.559 -17.573 1.00 88.06 114 SER A O 1
ATOM 927 N N . LEU A 1 115 ? 2.264 -0.228 -15.411 1.00 84.81 115 LEU A N 1
ATOM 928 C CA . LEU A 1 115 ? 3.646 0.218 -15.637 1.00 84.81 115 LEU A CA 1
ATOM 929 C C . LEU A 1 115 ? 4.645 -0.938 -15.764 1.00 84.81 115 LEU A C 1
ATOM 931 O O . LEU A 1 115 ? 5.702 -0.764 -16.371 1.00 84.81 115 LEU A O 1
ATOM 935 N N . VAL A 1 116 ? 4.347 -2.080 -15.145 1.00 85.50 116 VAL A N 1
ATOM 936 C CA . VAL A 1 116 ? 5.253 -3.237 -15.076 1.00 85.50 116 VAL A CA 1
ATOM 937 C C . VAL A 1 116 ? 4.949 -4.253 -16.180 1.00 85.50 116 VAL A C 1
ATOM 939 O O . VAL A 1 116 ? 5.859 -4.944 -16.632 1.00 85.50 116 VAL A O 1
ATOM 942 N N . GLU A 1 117 ? 3.697 -4.333 -16.635 1.00 78.56 117 GLU A N 1
ATOM 943 C CA . GLU A 1 117 ? 3.256 -5.254 -17.694 1.00 78.56 117 GLU A CA 1
ATOM 944 C C . GLU A 1 117 ? 3.252 -4.639 -19.108 1.00 78.56 117 GLU A C 1
ATOM 946 O O . GLU A 1 117 ? 3.018 -5.366 -20.075 1.00 78.56 117 GLU A O 1
ATOM 951 N N . ALA A 1 118 ? 3.517 -3.332 -19.241 1.00 57.59 118 ALA A N 1
ATOM 952 C CA . ALA A 1 118 ? 3.650 -2.622 -20.523 1.00 57.59 118 ALA A CA 1
ATOM 953 C C . ALA A 1 118 ? 5.075 -2.680 -21.098 1.00 57.59 118 ALA A C 1
ATOM 955 O O . ALA A 1 118 ? 5.191 -2.811 -22.338 1.00 57.59 118 ALA A O 1
#

Sequence (118 aa):
MAGLGRRWVLYKEAKRVLEDIGELRLHSPKTIYTGDMEEALEEGSEVFRLIESGGNPGWYAVRRPYSGVNIEFYLLSRMSAALRLRMMELNKLYVTGLDYFHKRLDSAVSRAYSLVEA

pLDDT: mean 87.48, std 16.14, range [40.81, 98.5]